Protein AF-A0A2I1H7L1-F1 (afdb_monomer)

Sequence (85 aa):
PSARVRWVKIGSNIDPSIMEGNWDKDDIDNLEVEICSFPMIGRDLEEVTKRKIYTHAQVFTKRKKYPSQKIKEKLEPESGDDVSD

Foldseek 3Di:
DDKDWDFDDWFAQDDPVAEDEDDDPVCRRQKTFHDFPATWIWPPCVDPVPTDTPHGTYTDIDGDDDPPDPPPDPDDDDDDDDDDD

Mean predicted aligned error: 10.97 Å

Structure (mmCIF, N/CA/C/O backbone):
data_AF-A0A2I1H7L1-F1
#
_entry.id   AF-A0A2I1H7L1-F1
#
loop_
_atom_site.group_PDB
_atom_site.id
_atom_site.type_symbol
_atom_site.label_atom_id
_atom_site.label_alt_id
_atom_site.label_comp_id
_atom_site.label_asym_id
_atom_site.label_entity_id
_atom_site.label_seq_id
_atom_site.pdbx_PDB_ins_code
_atom_site.Cartn_x
_atom_site.Cartn_y
_atom_site.Cartn_z
_atom_site.occupancy
_atom_site.B_iso_or_equiv
_atom_site.auth_seq_id
_atom_site.auth_comp_id
_atom_site.auth_asym_id
_atom_site.auth_atom_id
_atom_site.pdbx_PDB_model_num
ATOM 1 N N . PRO A 1 1 ? 8.358 -8.452 -19.614 1.00 61.28 1 PRO A N 1
ATOM 2 C CA . PRO A 1 1 ? 8.425 -8.217 -18.150 1.00 61.28 1 PRO A CA 1
ATOM 3 C C . PRO A 1 1 ? 7.272 -8.929 -17.434 1.00 61.28 1 PRO A C 1
ATOM 5 O O . PRO A 1 1 ? 6.118 -8.651 -17.739 1.00 61.28 1 PRO A O 1
ATOM 8 N N . SER A 1 2 ? 7.572 -9.856 -16.525 1.00 82.81 2 SER A N 1
ATOM 9 C CA . SER A 1 2 ? 6.534 -10.589 -15.789 1.00 82.81 2 SER A CA 1
ATOM 10 C C . SER A 1 2 ? 6.161 -9.812 -14.529 1.00 82.81 2 SER A C 1
ATOM 12 O O . SER A 1 2 ? 6.968 -9.707 -13.605 1.00 82.81 2 SER A O 1
ATOM 14 N N . ALA A 1 3 ? 4.966 -9.223 -14.513 1.00 91.19 3 ALA A N 1
ATOM 15 C CA . ALA A 1 3 ? 4.422 -8.610 -13.308 1.00 91.19 3 ALA A CA 1
ATOM 16 C C . ALA A 1 3 ? 4.172 -9.682 -12.234 1.00 91.19 3 ALA A C 1
ATOM 18 O O . ALA A 1 3 ? 3.893 -10.843 -12.537 1.00 91.19 3 ALA A O 1
ATOM 19 N N . ARG A 1 4 ? 4.282 -9.278 -10.972 1.00 94.81 4 ARG A N 1
ATOM 20 C CA . ARG A 1 4 ? 3.968 -10.066 -9.784 1.00 94.81 4 ARG A CA 1
ATOM 21 C C . ARG A 1 4 ? 2.820 -9.411 -9.038 1.00 94.81 4 ARG A C 1
ATOM 23 O O . ARG A 1 4 ? 2.645 -8.194 -9.088 1.00 94.81 4 ARG A O 1
ATOM 30 N N . VAL A 1 5 ? 2.082 -10.246 -8.324 1.00 95.56 5 VAL A N 1
ATOM 31 C CA . VAL A 1 5 ? 0.947 -9.854 -7.497 1.00 95.56 5 VAL A CA 1
ATOM 32 C C . VAL A 1 5 ? 1.264 -10.239 -6.059 1.00 95.56 5 VAL A C 1
ATOM 34 O O . VAL A 1 5 ? 1.756 -11.343 -5.815 1.00 95.56 5 VAL A O 1
ATOM 37 N N . ARG A 1 6 ? 0.985 -9.347 -5.107 1.00 95.75 6 ARG A N 1
ATOM 38 C CA . ARG A 1 6 ? 1.077 -9.655 -3.678 1.00 95.75 6 ARG A CA 1
ATOM 39 C C . ARG A 1 6 ? -0.139 -9.121 -2.934 1.00 95.75 6 ARG A C 1
ATOM 41 O O . ARG A 1 6 ? -0.438 -7.931 -2.966 1.00 95.75 6 ARG A O 1
ATOM 48 N N . TRP A 1 7 ? -0.784 -10.018 -2.203 1.00 97.69 7 TRP A N 1
ATOM 49 C CA . TRP A 1 7 ? -1.845 -9.683 -1.264 1.00 97.69 7 TRP A CA 1
ATOM 50 C 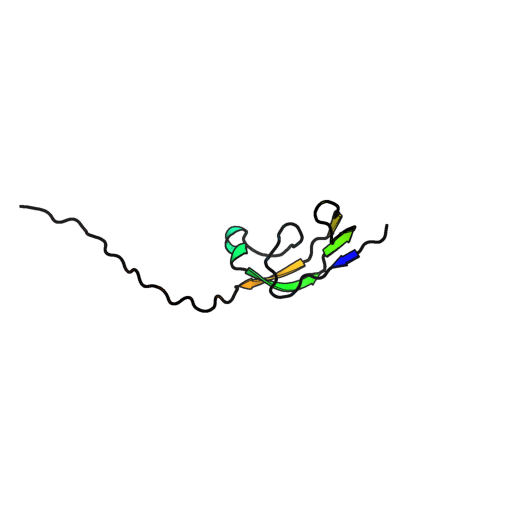C . TRP A 1 7 ? -1.258 -9.225 0.067 1.00 97.69 7 TRP A C 1
ATOM 52 O O . TRP A 1 7 ? -0.272 -9.789 0.551 1.00 97.69 7 TRP A O 1
ATOM 62 N N . VAL A 1 8 ? -1.875 -8.212 0.665 1.00 97.31 8 VAL A N 1
ATOM 63 C CA . VAL A 1 8 ? -1.537 -7.764 2.017 1.00 97.31 8 VAL A CA 1
ATOM 64 C C . VAL A 1 8 ? -2.262 -8.654 3.023 1.00 97.31 8 VAL A C 1
ATOM 66 O O . VAL A 1 8 ? -3.439 -8.968 2.851 1.00 97.31 8 VAL A O 1
ATOM 69 N N . LYS A 1 9 ? -1.561 -9.090 4.072 1.00 97.62 9 LYS A N 1
ATOM 70 C CA . LYS A 1 9 ? -2.144 -9.958 5.102 1.00 97.62 9 LYS A CA 1
ATOM 71 C C . LYS A 1 9 ? -3.083 -9.165 6.013 1.00 97.62 9 LYS A C 1
ATOM 73 O O . LYS A 1 9 ? -2.767 -8.038 6.390 1.00 97.62 9 LYS A O 1
ATOM 78 N N . ILE A 1 10 ? -4.179 -9.792 6.433 1.00 96.62 10 ILE A N 1
ATOM 79 C CA . ILE A 1 10 ? -5.051 -9.282 7.501 1.00 96.62 10 ILE A CA 1
ATOM 80 C C . ILE A 1 10 ? -4.222 -9.072 8.779 1.00 96.62 10 ILE A C 1
ATOM 82 O O . ILE A 1 10 ? -3.351 -9.885 9.091 1.00 96.62 10 ILE A O 1
ATOM 86 N N . GLY A 1 11 ? -4.476 -7.976 9.493 1.00 96.00 11 GLY A N 1
ATOM 87 C CA . GLY A 1 11 ? -3.746 -7.575 10.699 1.00 96.00 11 GLY A CA 1
ATOM 88 C C . GLY A 1 11 ? -2.398 -6.900 10.430 1.00 96.00 11 GLY A C 1
ATOM 89 O O . GLY A 1 11 ? -1.701 -6.538 11.372 1.00 96.00 11 GLY A O 1
ATOM 90 N N . SER A 1 12 ? -2.005 -6.714 9.165 1.00 96.69 12 SER A N 1
ATOM 91 C CA . SER A 1 12 ? -0.812 -5.919 8.844 1.00 96.69 12 SER A CA 1
ATOM 92 C C . SER A 1 12 ? -1.030 -4.455 9.223 1.00 96.69 12 SER A C 1
ATOM 94 O O . SER A 1 12 ? -2.136 -3.934 9.069 1.00 96.69 12 SER A O 1
ATOM 96 N N . ASN A 1 13 ? 0.038 -3.774 9.645 1.00 96.38 13 ASN A N 1
ATOM 97 C CA . ASN A 1 13 ? 0.032 -2.315 9.739 1.00 96.38 13 ASN A CA 1
ATOM 98 C C . ASN A 1 13 ? -0.216 -1.697 8.359 1.00 96.38 13 ASN A C 1
ATOM 100 O O . ASN A 1 13 ? 0.171 -2.269 7.335 1.00 96.38 13 ASN A O 1
ATOM 104 N N . ILE A 1 14 ? -0.834 -0.522 8.348 1.00 96.62 14 ILE A N 1
ATOM 105 C CA . ILE A 1 14 ? -1.048 0.234 7.118 1.00 96.62 14 ILE A CA 1
ATOM 106 C C . ILE A 1 14 ? 0.287 0.815 6.645 1.00 96.62 14 ILE A C 1
ATOM 108 O O . ILE A 1 14 ? 0.985 1.484 7.402 1.00 96.62 14 ILE A O 1
ATOM 112 N N . ASP A 1 15 ? 0.635 0.559 5.383 1.00 95.12 15 ASP A N 1
ATOM 113 C CA . ASP A 1 15 ? 1.812 1.127 4.718 1.00 95.12 15 ASP A CA 1
ATOM 114 C C . ASP A 1 15 ? 1.355 1.950 3.501 1.00 95.12 15 ASP A C 1
ATOM 116 O O . ASP A 1 15 ? 1.111 1.381 2.430 1.00 95.12 15 ASP A O 1
ATOM 120 N N . PRO A 1 16 ? 1.254 3.288 3.622 1.00 94.81 16 PRO A N 1
ATOM 121 C CA . PRO A 1 16 ? 0.854 4.169 2.522 1.00 94.81 16 PRO A CA 1
ATOM 122 C C . PRO A 1 16 ? 1.755 4.094 1.288 1.00 94.81 16 PRO A C 1
ATOM 124 O O . PRO A 1 16 ? 1.362 4.550 0.217 1.00 94.81 16 PRO A O 1
ATOM 127 N N . SER A 1 17 ? 2.971 3.546 1.409 1.00 93.38 17 SER A N 1
ATOM 128 C CA . SER A 1 17 ? 3.877 3.404 0.267 1.00 93.38 17 SER A CA 1
ATOM 129 C C . SER A 1 17 ? 3.458 2.291 -0.696 1.00 93.38 17 SER A C 1
ATOM 131 O O . SER A 1 17 ? 3.960 2.250 -1.819 1.00 93.38 17 SER A O 1
ATOM 133 N N . ILE A 1 18 ? 2.576 1.378 -0.264 1.00 95.44 18 ILE A N 1
ATOM 134 C CA . ILE A 1 18 ? 2.125 0.222 -1.057 1.00 95.44 18 ILE A CA 1
ATOM 135 C C . ILE A 1 18 ? 0.616 -0.043 -0.974 1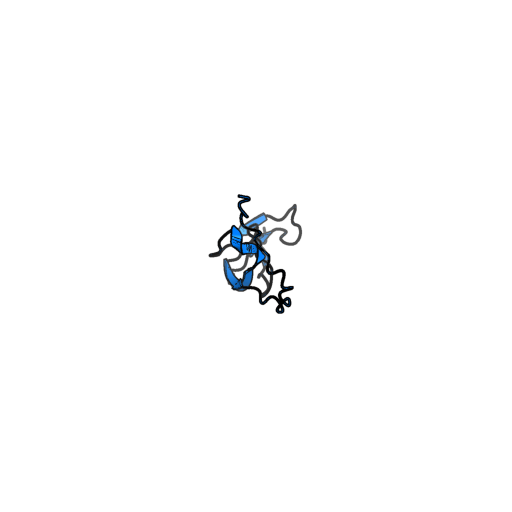.00 95.44 18 ILE A C 1
ATOM 137 O O . ILE A 1 18 ? 0.135 -0.961 -1.646 1.00 95.44 18 ILE A O 1
ATOM 141 N N . MET A 1 19 ? -0.116 0.695 -0.137 1.00 97.00 19 MET A N 1
ATOM 142 C CA . MET A 1 19 ? -1.545 0.514 0.122 1.00 97.00 19 MET A CA 1
ATOM 143 C C . MET A 1 19 ? -2.325 1.806 -0.137 1.00 97.00 19 MET A C 1
ATOM 145 O O . MET A 1 19 ? -1.814 2.906 0.058 1.00 97.00 19 MET A O 1
ATOM 149 N N . GLU A 1 20 ? -3.586 1.648 -0.520 1.00 96.75 20 GLU A N 1
ATOM 150 C CA . GLU A 1 20 ? -4.593 2.698 -0.663 1.00 96.75 20 GLU A CA 1
ATOM 151 C C . GLU A 1 20 ? -5.885 2.287 0.055 1.00 96.75 20 GLU A C 1
ATOM 153 O O . GLU A 1 20 ? -6.217 1.103 0.150 1.00 96.75 20 GLU A O 1
ATOM 158 N N . GLY A 1 21 ? -6.608 3.275 0.573 1.00 93.81 21 GLY A N 1
ATOM 159 C CA . GLY A 1 21 ? -7.888 3.099 1.247 1.00 93.81 21 GLY A CA 1
ATOM 160 C C . GLY A 1 21 ? -8.298 4.360 2.001 1.00 93.81 21 GLY A C 1
ATOM 161 O O . GLY A 1 21 ? -7.680 5.414 1.857 1.00 93.81 21 GLY A O 1
ATOM 162 N N . ASN A 1 22 ? -9.374 4.254 2.779 1.00 89.69 22 ASN A N 1
ATOM 163 C CA . ASN A 1 22 ? -9.977 5.388 3.474 1.00 89.69 22 ASN A CA 1
ATOM 164 C C . ASN A 1 22 ? -9.508 5.434 4.937 1.00 89.69 22 ASN A C 1
ATOM 166 O O . ASN A 1 22 ? -10.161 4.872 5.815 1.00 89.69 22 ASN A O 1
ATOM 170 N N . TRP A 1 23 ? -8.352 6.048 5.192 1.00 92.56 23 TRP A N 1
ATOM 171 C CA . TRP A 1 23 ? -7.858 6.326 6.543 1.00 92.56 23 TRP A CA 1
ATOM 172 C C . TRP A 1 23 ? -7.289 7.737 6.641 1.00 92.56 23 TRP A C 1
ATOM 174 O O . TRP A 1 23 ? -6.653 8.235 5.710 1.00 92.56 23 TRP A O 1
ATOM 184 N N . ASP A 1 24 ? -7.468 8.347 7.807 1.00 88.31 24 ASP A N 1
ATOM 185 C CA . ASP A 1 24 ? -6.808 9.599 8.145 1.00 88.31 24 ASP A CA 1
ATOM 186 C C . ASP A 1 24 ? -5.335 9.333 8.467 1.00 88.31 24 ASP A C 1
ATOM 188 O O . ASP A 1 24 ? -4.990 8.363 9.147 1.00 88.31 24 ASP A O 1
ATOM 192 N N . LYS A 1 25 ? -4.441 10.197 7.973 1.00 84.38 25 LYS A N 1
ATOM 193 C CA . LYS A 1 25 ? -2.988 10.038 8.167 1.00 84.38 25 LYS A CA 1
ATOM 194 C C . LYS A 1 25 ? -2.590 10.075 9.644 1.00 84.38 25 LYS A C 1
ATOM 196 O O . LYS A 1 25 ? -1.622 9.419 10.010 1.00 84.38 25 LYS A O 1
ATOM 201 N N . ASP A 1 26 ? -3.358 10.788 10.464 1.00 88.06 26 ASP A N 1
ATOM 202 C CA . ASP A 1 26 ? -3.096 10.964 11.893 1.00 88.06 26 ASP A CA 1
ATOM 203 C C . ASP A 1 26 ? -3.546 9.757 12.745 1.00 88.06 26 ASP A C 1
ATOM 205 O O . ASP A 1 26 ? -3.058 9.587 13.858 1.00 88.06 26 ASP A O 1
ATOM 209 N N . ASP A 1 27 ? -4.437 8.889 12.236 1.00 89.38 27 ASP A N 1
ATOM 210 C CA . ASP A 1 27 ? -4.933 7.688 12.949 1.00 89.38 27 ASP A CA 1
ATOM 211 C C . ASP A 1 27 ? -4.268 6.389 12.449 1.00 89.38 27 ASP A C 1
ATOM 213 O O . ASP A 1 27 ? -4.617 5.287 12.876 1.00 89.38 27 ASP A O 1
ATOM 217 N N . ILE A 1 28 ? -3.302 6.489 11.529 1.00 92.81 28 ILE A N 1
ATOM 218 C CA . ILE A 1 28 ? -2.764 5.334 10.799 1.00 92.81 28 ILE A CA 1
ATOM 219 C C . ILE A 1 28 ? -2.111 4.286 11.713 1.00 92.81 28 ILE A C 1
ATOM 221 O O . ILE A 1 28 ? -2.246 3.082 11.480 1.00 92.81 28 ILE A O 1
ATOM 225 N N . ASP A 1 29 ? -1.468 4.729 12.795 1.00 92.50 29 ASP A N 1
ATOM 226 C CA . ASP A 1 29 ? -0.785 3.859 13.757 1.00 92.50 29 ASP A CA 1
ATOM 227 C C . ASP A 1 29 ? -1.762 3.005 14.576 1.00 92.50 29 ASP A C 1
ATOM 229 O O . ASP A 1 29 ? -1.398 1.920 15.047 1.00 92.50 29 ASP A O 1
ATOM 233 N N . ASN A 1 30 ? -3.018 3.440 14.689 1.00 93.81 30 ASN A N 1
ATOM 234 C CA . ASN A 1 30 ? -4.075 2.741 15.419 1.00 93.81 30 ASN A CA 1
ATOM 235 C C . ASN A 1 30 ? -4.875 1.786 14.517 1.00 93.81 30 ASN A C 1
ATOM 237 O O . ASN A 1 30 ? -5.771 1.086 15.001 1.00 93.81 30 ASN A O 1
ATOM 241 N N . LEU A 1 31 ? -4.559 1.730 13.218 1.00 95.12 31 LEU A N 1
ATOM 242 C CA . LEU A 1 31 ? -5.266 0.935 12.219 1.00 95.12 31 LEU A CA 1
ATOM 243 C C . LEU A 1 31 ? -4.460 -0.289 11.774 1.00 95.12 31 LEU A C 1
ATOM 245 O O . LEU A 1 31 ? -3.231 -0.283 11.698 1.00 95.12 31 LEU A O 1
ATOM 249 N N . GLU A 1 32 ? -5.179 -1.355 11.445 1.00 96.50 32 GLU A N 1
ATOM 250 C CA . GLU A 1 32 ? -4.643 -2.542 10.784 1.00 96.50 32 GLU A CA 1
ATOM 251 C C . GLU A 1 32 ? -5.543 -2.958 9.619 1.00 96.50 32 GLU A C 1
ATOM 253 O O . GLU A 1 32 ? -6.726 -2.607 9.561 1.00 96.50 32 GLU A O 1
ATOM 258 N N . VAL A 1 33 ? -4.983 -3.724 8.685 1.00 96.94 33 VAL A N 1
ATOM 259 C CA . VAL A 1 33 ? -5.728 -4.256 7.541 1.00 96.94 33 VAL A CA 1
ATOM 260 C C . VAL A 1 33 ? -6.807 -5.217 8.030 1.00 96.94 33 VAL A C 1
ATOM 262 O O . VAL A 1 33 ? -6.514 -6.251 8.632 1.00 96.94 33 VAL A O 1
ATOM 265 N N . GLU A 1 34 ? -8.061 -4.904 7.730 1.00 96.88 34 GLU A N 1
ATOM 266 C CA . GLU A 1 34 ? -9.185 -5.818 7.906 1.00 96.88 34 GLU A CA 1
ATOM 267 C C . GLU A 1 34 ? -9.313 -6.742 6.696 1.00 96.88 34 GLU A C 1
ATOM 269 O O . GLU A 1 34 ? -9.346 -7.962 6.848 1.00 96.88 34 GLU A O 1
ATOM 274 N N . ILE A 1 35 ? -9.331 -6.161 5.493 1.00 97.38 35 ILE A N 1
ATOM 275 C CA . ILE A 1 35 ? -9.478 -6.871 4.218 1.00 97.38 35 ILE A CA 1
ATOM 276 C C . ILE A 1 35 ? -8.580 -6.207 3.172 1.00 97.38 35 ILE A C 1
ATOM 278 O O . ILE A 1 35 ? -8.546 -4.986 3.059 1.00 97.38 35 ILE A O 1
ATOM 282 N N . CYS A 1 36 ? -7.897 -7.013 2.358 1.00 98.12 36 CYS A N 1
ATOM 283 C CA . CYS A 1 36 ? -7.256 -6.569 1.122 1.00 98.12 36 CYS A CA 1
ATOM 284 C C . CYS A 1 36 ? -8.175 -6.940 -0.049 1.00 98.12 36 CYS A C 1
ATOM 286 O O . CYS A 1 36 ? -8.313 -8.120 -0.365 1.00 98.12 36 CYS A O 1
ATOM 288 N N . SER A 1 37 ? -8.853 -5.954 -0.639 1.00 97.62 37 SER A N 1
ATOM 289 C CA . SER A 1 37 ? -9.843 -6.165 -1.708 1.00 97.62 37 SER A CA 1
ATOM 290 C C . SER A 1 37 ? -9.207 -6.213 -3.095 1.00 97.62 37 SER A C 1
ATOM 292 O O . SER A 1 37 ? -9.733 -6.869 -3.993 1.00 97.62 37 SER A O 1
ATOM 294 N N . PHE A 1 38 ? -8.050 -5.569 -3.260 1.00 98.06 38 PHE A N 1
ATOM 295 C CA . PHE A 1 38 ? -7.253 -5.612 -4.479 1.00 98.06 38 PHE A CA 1
ATOM 296 C C . PHE A 1 38 ? -5.764 -5.725 -4.126 1.00 98.06 38 PHE A C 1
ATOM 298 O O . P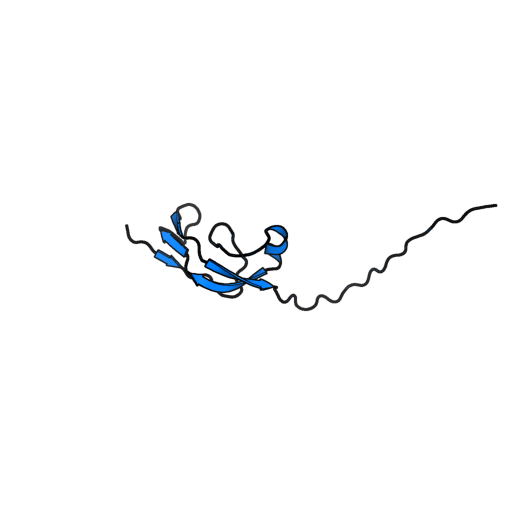HE A 1 38 ? -5.301 -5.007 -3.237 1.00 98.06 38 PHE A O 1
ATOM 305 N N . PRO A 1 39 ? -4.990 -6.601 -4.786 1.00 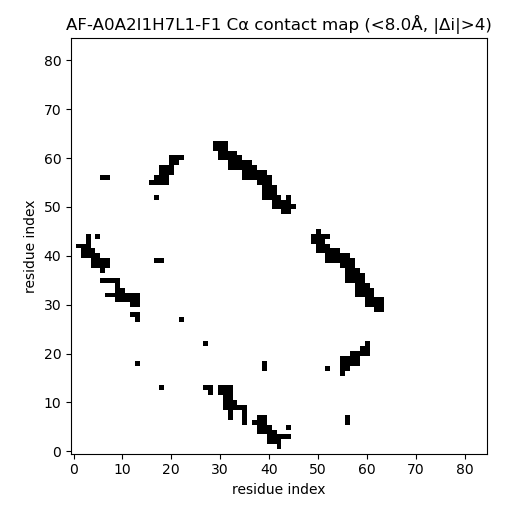97.38 39 PRO A N 1
ATOM 306 C CA . PRO A 1 39 ? -3.593 -6.822 -4.433 1.00 97.38 39 PRO A CA 1
ATOM 307 C C . PRO A 1 39 ? -2.676 -5.718 -4.970 1.00 97.38 39 PRO A C 1
ATOM 309 O O . PRO A 1 39 ? -3.006 -5.037 -5.938 1.00 97.38 39 PRO A O 1
ATOM 312 N N . MET A 1 40 ? -1.464 -5.606 -4.419 1.00 96.75 40 MET A N 1
ATOM 313 C CA . MET A 1 40 ? -0.429 -4.792 -5.062 1.00 96.75 40 MET A CA 1
ATOM 314 C C . MET A 1 40 ? 0.094 -5.521 -6.305 1.00 96.75 40 MET A C 1
ATOM 316 O O . MET A 1 40 ? 0.298 -6.742 -6.285 1.00 96.75 40 MET A O 1
ATOM 320 N N . ILE A 1 41 ? 0.372 -4.767 -7.364 1.00 96.81 41 ILE A N 1
ATOM 321 C CA . ILE A 1 41 ? 0.908 -5.289 -8.624 1.00 96.81 41 ILE A CA 1
ATOM 322 C C . ILE A 1 41 ? 2.204 -4.551 -8.946 1.00 96.81 41 ILE A C 1
ATOM 324 O O . ILE A 1 41 ? 2.262 -3.323 -8.881 1.00 96.81 41 ILE A O 1
ATOM 328 N N . GLY A 1 42 ? 3.260 -5.282 -9.299 1.00 95.56 42 GLY A N 1
ATOM 329 C CA . GLY A 1 42 ? 4.561 -4.682 -9.600 1.00 95.56 42 GLY A CA 1
ATOM 330 C C . GLY A 1 42 ? 5.622 -5.685 -10.035 1.00 95.56 42 GLY A C 1
ATOM 331 O O . GLY A 1 42 ? 5.317 -6.811 -10.415 1.00 95.56 42 GLY A O 1
ATOM 332 N N . ARG A 1 43 ? 6.891 -5.290 -9.967 1.00 94.56 43 ARG A N 1
ATOM 333 C CA . ARG A 1 43 ? 8.058 -6.173 -10.151 1.00 94.56 43 ARG 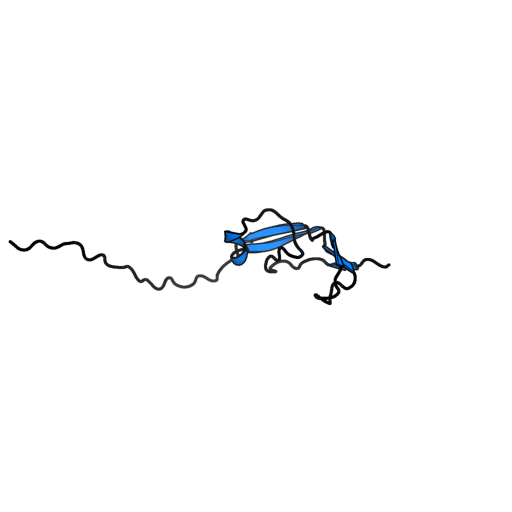A CA 1
ATOM 334 C C . ARG A 1 43 ? 9.018 -6.029 -8.982 1.00 94.56 43 ARG A C 1
ATOM 336 O O . ARG A 1 43 ? 8.976 -5.013 -8.290 1.00 94.56 43 ARG A O 1
ATOM 343 N N . ASP A 1 44 ? 9.857 -7.046 -8.785 1.00 92.62 44 ASP A N 1
ATOM 344 C CA . ASP A 1 44 ? 10.892 -7.069 -7.740 1.00 92.62 44 ASP A CA 1
ATOM 345 C C . ASP A 1 44 ? 10.322 -6.731 -6.356 1.00 92.62 44 ASP A C 1
ATOM 347 O O . ASP A 1 44 ? 10.955 -6.080 -5.536 1.00 92.62 44 ASP A O 1
ATOM 351 N N . LEU A 1 45 ? 9.074 -7.156 -6.119 1.00 90.56 45 LEU A N 1
ATOM 352 C CA . LEU A 1 45 ? 8.254 -6.688 -5.007 1.00 90.56 45 LEU A CA 1
ATOM 353 C C . LEU A 1 45 ? 8.887 -6.967 -3.631 1.00 90.56 45 LEU A C 1
ATOM 355 O O . LEU A 1 45 ? 8.499 -6.328 -2.652 1.00 90.56 45 LEU A O 1
ATOM 359 N N . GLU A 1 46 ? 9.772 -7.964 -3.521 1.00 87.06 46 GLU A N 1
ATOM 360 C CA . GLU A 1 46 ? 10.458 -8.364 -2.277 1.00 87.06 46 GLU A CA 1
ATOM 361 C C . GLU A 1 46 ? 11.637 -7.443 -1.924 1.00 87.06 46 GLU A C 1
ATOM 363 O O . GLU A 1 46 ? 12.045 -7.381 -0.769 1.00 87.06 46 GLU A O 1
ATOM 368 N N . GLU A 1 47 ? 12.180 -6.702 -2.893 1.00 89.06 47 GLU A N 1
ATOM 369 C CA . GLU A 1 47 ? 13.357 -5.858 -2.698 1.00 89.06 47 GLU A CA 1
ATOM 370 C C . GLU A 1 47 ? 12.958 -4.380 -2.721 1.00 89.06 47 GLU A C 1
ATOM 372 O O . GLU A 1 47 ? 12.757 -3.791 -3.779 1.00 89.06 47 GLU A O 1
ATOM 377 N N . VAL A 1 48 ? 12.846 -3.757 -1.544 1.00 87.19 48 VAL A N 1
ATOM 378 C CA . VAL A 1 48 ? 12.295 -2.396 -1.378 1.00 87.19 48 VAL A CA 1
ATOM 379 C C . VAL A 1 48 ? 12.996 -1.338 -2.242 1.00 87.19 48 VAL A C 1
ATOM 381 O O . VAL A 1 48 ? 12.340 -0.422 -2.727 1.00 87.19 48 VAL A O 1
ATOM 384 N N . THR A 1 49 ? 14.300 -1.471 -2.484 1.00 89.25 49 THR A N 1
ATOM 385 C CA . THR A 1 49 ? 15.087 -0.520 -3.289 1.00 89.25 49 THR A CA 1
ATOM 386 C C . THR A 1 49 ? 14.924 -0.707 -4.798 1.00 89.25 49 THR A C 1
ATOM 388 O O . THR A 1 49 ? 15.147 0.236 -5.554 1.00 89.25 49 THR A O 1
ATOM 391 N N . LYS A 1 50 ? 14.541 -1.907 -5.252 1.00 89.69 50 LYS A N 1
ATOM 392 C CA . LYS A 1 50 ? 14.385 -2.237 -6.681 1.00 89.69 50 LYS A CA 1
ATOM 393 C C . LYS A 1 50 ? 12.932 -2.383 -7.110 1.00 89.69 50 LYS A C 1
ATOM 395 O O . LYS A 1 50 ? 12.647 -2.336 -8.312 1.00 89.69 50 LYS A O 1
ATOM 400 N N . ARG A 1 51 ? 12.015 -2.554 -6.151 1.00 92.38 51 ARG A N 1
ATOM 401 C CA . ARG A 1 51 ? 10.597 -2.760 -6.428 1.00 92.38 51 ARG A CA 1
ATOM 402 C C . ARG A 1 51 ? 10.068 -1.611 -7.268 1.00 92.38 51 ARG A C 1
ATOM 404 O O . ARG A 1 51 ? 10.295 -0.438 -6.981 1.00 92.38 51 ARG A O 1
ATOM 411 N N . LYS A 1 52 ? 9.302 -1.959 -8.293 1.00 94.31 52 LYS A N 1
ATOM 412 C CA . LYS A 1 52 ? 8.491 -0.989 -9.024 1.00 94.31 52 LYS A CA 1
ATOM 413 C C . LYS A 1 52 ? 7.042 -1.382 -8.851 1.00 94.31 52 LYS A C 1
ATOM 415 O O . LYS A 1 52 ? 6.643 -2.458 -9.295 1.00 94.31 52 LYS A O 1
ATOM 420 N N . ILE A 1 53 ? 6.295 -0.510 -8.191 1.00 95.50 53 ILE A N 1
ATOM 421 C CA . ILE A 1 53 ? 4.869 -0.681 -7.952 1.00 95.50 53 ILE A CA 1
ATOM 422 C C . ILE A 1 53 ? 4.131 -0.069 -9.142 1.00 95.50 53 ILE A C 1
ATOM 424 O O . ILE A 1 53 ? 4.425 1.051 -9.556 1.00 95.50 53 ILE A O 1
ATOM 428 N N . TYR A 1 54 ? 3.235 -0.846 -9.737 1.00 95.88 54 TYR A N 1
ATOM 429 C CA . TYR A 1 54 ? 2.340 -0.406 -10.807 1.00 95.88 54 TYR A CA 1
ATOM 430 C C . TYR A 1 54 ? 0.960 -0.056 -10.254 1.00 95.88 54 TYR A C 1
ATOM 432 O O . TYR A 1 54 ? 0.307 0.848 -10.764 1.00 95.88 54 TYR A O 1
ATOM 440 N N . THR A 1 55 ? 0.526 -0.765 -9.210 1.00 96.88 55 THR A N 1
ATOM 441 C CA . THR A 1 55 ? -0.754 -0.538 -8.534 1.00 96.88 55 THR A CA 1
ATOM 442 C C . THR A 1 55 ? -0.606 -0.861 -7.053 1.00 96.88 55 THR A C 1
ATOM 444 O O . THR A 1 55 ? -0.036 -1.901 -6.705 1.00 96.88 55 THR A O 1
ATOM 447 N N . HIS A 1 56 ? -1.091 0.031 -6.191 1.00 98.06 56 HIS A N 1
ATOM 448 C CA . HIS A 1 56 ? -1.145 -0.185 -4.747 1.00 98.06 56 HIS A CA 1
ATOM 449 C C . HIS A 1 56 ? -2.228 -1.211 -4.394 1.00 98.06 56 HIS A C 1
ATOM 451 O O . HIS A 1 56 ? -3.192 -1.403 -5.137 1.00 98.06 56 HIS A O 1
ATOM 457 N N . ALA A 1 57 ? -2.073 -1.875 -3.251 1.00 98.19 57 ALA A N 1
ATOM 458 C CA . ALA A 1 57 ? -3.126 -2.726 -2.715 1.00 98.19 57 ALA A CA 1
ATOM 459 C C . ALA A 1 57 ? -4.290 -1.866 -2.204 1.00 98.19 57 ALA A C 1
ATOM 461 O O . ALA A 1 57 ? -4.059 -0.942 -1.432 1.00 98.19 57 ALA A O 1
ATOM 462 N N . GLN A 1 58 ? -5.526 -2.197 -2.569 1.00 98.44 58 GLN A N 1
ATOM 463 C CA . GLN A 1 58 ? -6.711 -1.571 -1.976 1.00 98.44 58 GLN A CA 1
ATOM 464 C C . GLN A 1 58 ? -7.063 -2.326 -0.695 1.00 98.44 58 GLN A C 1
ATOM 466 O O . GLN A 1 58 ? -7.238 -3.553 -0.724 1.00 98.44 58 GLN A O 1
ATOM 471 N N . VAL A 1 59 ? -7.134 -1.617 0.431 1.00 98.06 59 VAL A N 1
ATOM 472 C CA . VAL A 1 59 ? -7.390 -2.222 1.741 1.00 98.06 59 VAL A CA 1
ATOM 473 C C . VAL A 1 59 ? -8.481 -1.483 2.512 1.00 98.06 59 VAL A C 1
ATOM 475 O O . VAL A 1 59 ? -8.584 -0.258 2.482 1.00 98.06 59 VAL A O 1
ATOM 478 N N . PHE A 1 60 ? -9.280 -2.256 3.239 1.00 96.56 60 PHE A N 1
ATOM 479 C CA . PHE A 1 60 ? -10.170 -1.771 4.286 1.00 96.56 60 PHE A CA 1
ATOM 480 C C . PHE A 1 60 ? -9.474 -1.918 5.632 1.00 96.56 60 PHE A C 1
ATOM 482 O O . PHE A 1 60 ? -8.744 -2.890 5.864 1.00 96.56 60 PHE A O 1
ATOM 489 N N . THR A 1 61 ? -9.690 -0.949 6.512 1.00 96.25 61 THR A N 1
ATOM 490 C CA . THR A 1 61 ? -9.003 -0.854 7.795 1.00 96.25 61 THR A CA 1
ATOM 491 C C . THR A 1 61 ? -9.977 -1.032 8.945 1.00 96.25 61 THR A C 1
ATOM 493 O O . THR A 1 61 ? -11.155 -0.692 8.860 1.00 96.25 61 THR A O 1
ATOM 496 N N . LYS A 1 62 ? -9.453 -1.539 10.054 1.00 94.81 62 LYS A N 1
ATOM 497 C CA . LYS A 1 62 ? -10.136 -1.571 11.346 1.00 94.81 62 LYS A CA 1
ATOM 498 C C . LYS A 1 62 ? -9.183 -1.074 12.421 1.00 94.81 62 LYS A C 1
ATOM 500 O O . LYS A 1 62 ? -7.963 -1.124 12.256 1.00 94.81 62 LYS A O 1
ATOM 505 N N . ARG A 1 63 ? -9.733 -0.645 13.554 1.00 94.38 63 ARG A N 1
ATOM 506 C CA . ARG A 1 63 ? -8.921 -0.271 14.714 1.00 94.38 63 ARG A CA 1
ATOM 507 C C . ARG A 1 63 ? -8.284 -1.495 15.357 1.00 94.38 63 ARG A C 1
ATOM 509 O O . ARG A 1 63 ? -8.941 -2.521 15.561 1.00 94.38 63 ARG A O 1
ATOM 516 N N . LYS A 1 64 ? -7.011 -1.361 15.719 1.00 93.25 64 LYS A N 1
ATOM 517 C CA . LYS A 1 64 ? -6.290 -2.339 16.530 1.00 93.25 64 LYS A CA 1
ATOM 518 C C . LYS A 1 64 ? -7.005 -2.494 17.864 1.00 93.25 64 LYS A C 1
ATOM 520 O O . LYS A 1 64 ? -7.343 -1.519 18.535 1.00 93.25 64 LYS A O 1
ATOM 525 N N . LYS A 1 65 ? -7.210 -3.740 18.281 1.00 86.19 65 LYS A N 1
ATOM 526 C CA . LYS A 1 65 ? -7.603 -4.023 19.659 1.00 86.19 65 LYS A CA 1
ATOM 527 C C . LYS A 1 65 ? -6.337 -3.938 20.497 1.00 86.19 65 LYS A C 1
ATOM 529 O O . LYS A 1 65 ? -5.588 -4.908 20.568 1.00 86.19 65 LYS A O 1
ATOM 534 N N . TYR A 1 66 ? -6.073 -2.788 21.108 1.00 67.81 66 TYR A N 1
ATOM 535 C CA . TYR A 1 66 ? -5.090 -2.759 22.184 1.00 67.81 66 TYR A CA 1
ATOM 536 C C . TYR A 1 66 ? -5.561 -3.759 23.247 1.00 67.81 66 TYR A C 1
ATOM 538 O O . TYR A 1 66 ? -6.724 -3.680 23.658 1.00 67.81 66 TYR A O 1
ATOM 546 N N . PRO A 1 67 ? -4.729 -4.717 23.696 1.00 54.00 67 PRO A N 1
ATOM 547 C CA . PRO A 1 67 ? -5.032 -5.390 24.946 1.00 54.00 67 PRO A CA 1
ATOM 548 C C . PRO A 1 67 ? -5.108 -4.277 25.985 1.00 54.00 67 PRO A C 1
ATOM 550 O O . PRO A 1 67 ? -4.155 -3.509 26.100 1.00 54.00 67 PRO A O 1
ATOM 553 N N . SER A 1 68 ? -6.259 -4.134 26.642 1.00 45.94 68 SER A N 1
ATOM 554 C CA . SER A 1 68 ? -6.569 -3.067 27.589 1.00 45.94 68 SER A CA 1
ATOM 555 C C . SER A 1 68 ? -5.355 -2.783 28.472 1.00 45.94 68 SER A C 1
ATOM 557 O O . SER A 1 68 ? -5.080 -3.523 29.418 1.00 45.94 68 SER A O 1
ATOM 559 N N . GLN A 1 69 ? -4.583 -1.743 28.152 1.00 51.44 69 GLN A N 1
ATOM 560 C CA . GLN A 1 69 ? -3.576 -1.271 29.080 1.00 51.44 69 GLN A CA 1
ATOM 561 C C . GLN A 1 69 ? -4.381 -0.724 30.248 1.00 51.44 69 GLN A C 1
ATOM 563 O O . GLN A 1 69 ? -5.192 0.184 30.072 1.00 51.44 69 GLN A O 1
ATOM 568 N N . LYS A 1 70 ? -4.231 -1.346 31.424 1.00 37.94 70 LYS A N 1
ATOM 569 C CA . LYS A 1 70 ? -4.732 -0.785 32.676 1.00 37.94 70 LYS A CA 1
ATOM 570 C C . LYS A 1 70 ? -4.339 0.686 32.676 1.00 37.94 70 LYS A C 1
ATOM 572 O O . LYS A 1 70 ? -3.147 0.988 32.634 1.00 37.94 70 LYS A O 1
ATOM 577 N N . ILE A 1 71 ? -5.336 1.562 32.675 1.00 45.06 71 ILE A N 1
ATOM 578 C CA . ILE A 1 71 ? -5.159 2.989 32.893 1.00 45.06 71 ILE A CA 1
ATOM 579 C C . ILE A 1 71 ? -4.356 3.085 34.193 1.00 45.06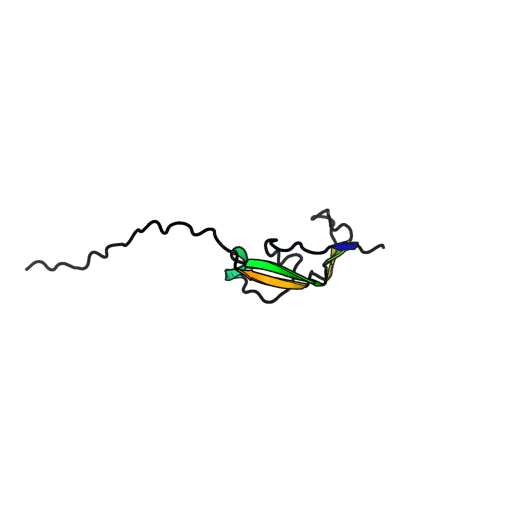 71 ILE A C 1
ATOM 581 O O . ILE A 1 71 ? -4.867 2.755 35.262 1.00 45.06 71 ILE A O 1
ATOM 585 N N . LYS A 1 72 ? -3.066 3.433 34.111 1.00 41.34 72 LYS A N 1
ATOM 586 C CA . LYS A 1 72 ? -2.371 3.967 35.276 1.00 41.34 72 LYS A CA 1
ATOM 587 C C . LYS A 1 72 ? -2.948 5.354 35.450 1.00 41.34 72 LYS A C 1
ATOM 589 O O . LYS A 1 72 ? -2.545 6.302 34.789 1.00 41.34 72 LYS A O 1
ATOM 594 N N . GLU A 1 73 ? -3.972 5.381 36.281 1.00 49.88 73 GLU A N 1
ATOM 595 C CA . GLU A 1 73 ? -4.491 6.543 36.962 1.00 49.88 73 GLU A CA 1
ATOM 596 C C . GLU A 1 73 ? -3.321 7.446 37.371 1.00 49.88 73 GLU A C 1
ATOM 598 O O . GLU A 1 73 ? -2.517 7.118 38.242 1.00 49.88 73 GLU A O 1
ATOM 603 N N . LYS A 1 74 ? -3.188 8.575 36.687 1.00 42.56 74 LYS A N 1
ATOM 604 C CA . LYS A 1 74 ? -2.646 9.782 37.291 1.00 42.56 74 LY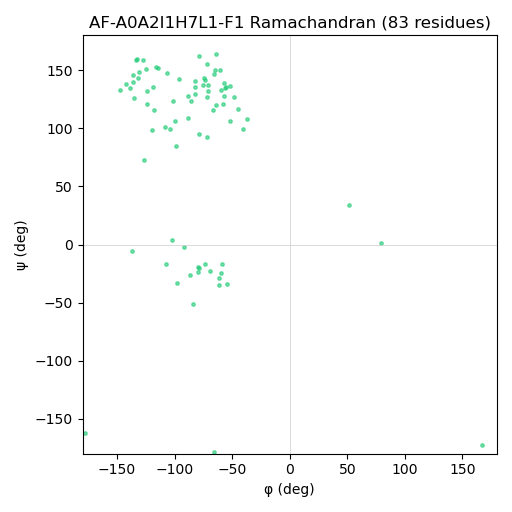S A CA 1
ATOM 605 C C . LYS A 1 74 ? -3.688 10.853 37.029 1.00 42.56 74 LYS A C 1
ATOM 607 O O . LYS A 1 74 ? -3.530 11.676 36.136 1.00 42.56 74 LYS A O 1
ATOM 612 N N . LEU A 1 75 ? -4.796 10.739 37.771 1.00 44.44 75 LEU A N 1
ATOM 613 C CA . LEU A 1 75 ? -5.591 11.910 38.108 1.00 44.44 75 LEU A CA 1
ATOM 614 C C . LEU A 1 75 ? -4.634 12.949 38.710 1.00 44.44 75 LEU A C 1
ATOM 616 O O . LEU A 1 75 ? -3.713 12.615 39.463 1.00 44.44 75 LEU A O 1
ATOM 620 N N . GLU A 1 76 ? -4.821 14.181 38.273 1.00 49.34 76 GLU A N 1
ATOM 621 C CA . GLU A 1 76 ? -4.054 15.369 38.627 1.00 49.34 76 GLU A CA 1
ATOM 622 C C . GLU A 1 76 ? -4.235 15.724 40.118 1.00 49.34 76 GLU A C 1
ATOM 624 O O . GLU A 1 76 ? -4.963 15.050 40.851 1.00 49.34 76 GLU A O 1
ATOM 629 N N . PRO A 1 77 ? -3.612 16.811 40.586 1.00 44.91 77 PRO A N 1
ATOM 630 C CA . PRO A 1 77 ? -4.516 17.935 40.786 1.00 44.91 77 PRO A CA 1
ATOM 631 C C . PRO A 1 77 ? -3.960 19.266 40.290 1.00 44.91 77 PRO A C 1
ATOM 633 O O . PRO A 1 77 ? -2.792 19.603 40.496 1.00 44.91 77 PRO A O 1
ATOM 636 N N . GLU A 1 78 ? -4.869 20.029 39.690 1.00 51.72 78 GLU A N 1
ATOM 637 C CA . GLU A 1 78 ? -4.857 21.483 39.712 1.00 51.72 78 GLU A CA 1
ATOM 638 C C . GLU A 1 78 ? -4.657 21.966 41.157 1.00 51.72 78 GLU A C 1
ATOM 640 O O . GLU A 1 78 ? -5.399 21.577 42.060 1.00 51.72 78 GLU A O 1
ATOM 645 N N . SER A 1 79 ? -3.666 22.821 41.390 1.00 47.31 79 SER A N 1
ATOM 646 C CA . SER A 1 79 ? -3.663 23.692 42.563 1.00 47.31 79 SER A CA 1
ATOM 647 C C . SER A 1 79 ? -4.031 25.084 42.078 1.00 47.31 79 SER A C 1
ATOM 649 O O . SER A 1 79 ? -3.199 25.780 41.492 1.00 47.31 79 SER A O 1
ATOM 651 N N . GLY A 1 80 ? -5.307 25.415 42.270 1.00 49.91 80 GLY A N 1
ATOM 652 C CA . GLY A 1 80 ? -5.840 26.757 42.125 1.00 49.91 80 GLY A CA 1
ATOM 653 C C . GLY A 1 80 ? -5.243 27.725 43.143 1.00 49.91 80 GLY A C 1
ATOM 654 O O . GLY A 1 80 ? -4.621 27.333 44.133 1.00 49.91 80 GLY A O 1
ATOM 655 N N . ASP A 1 81 ? -5.439 28.994 42.824 1.00 49.12 81 ASP A N 1
ATOM 656 C CA . ASP A 1 81 ? -5.038 30.170 43.577 1.00 49.12 81 ASP A CA 1
ATOM 657 C C . ASP A 1 81 ? -5.581 30.158 45.016 1.00 49.12 81 ASP A C 1
ATOM 659 O O . ASP A 1 81 ? -6.767 29.907 45.231 1.00 49.12 81 ASP A O 1
ATOM 663 N N . ASP A 1 82 ? -4.734 30.506 4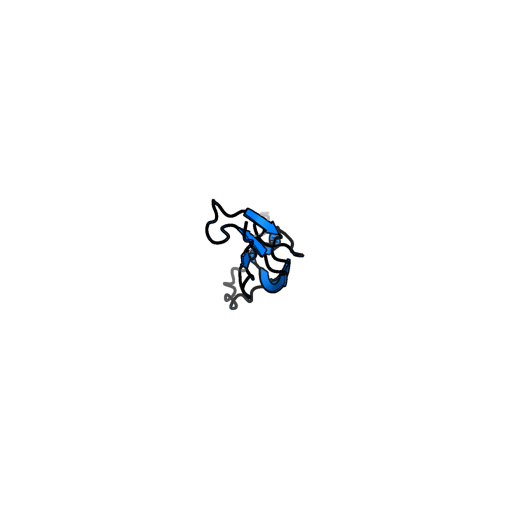5.989 1.00 58.12 82 ASP A N 1
ATOM 664 C CA . ASP A 1 82 ? -5.165 30.871 47.340 1.00 58.12 82 ASP A CA 1
ATOM 665 C C . ASP A 1 82 ? -4.626 32.270 47.675 1.00 58.12 82 ASP A C 1
ATOM 667 O O . ASP A 1 82 ? -3.430 32.560 47.574 1.00 58.12 82 ASP A O 1
ATOM 671 N N . VAL A 1 83 ? -5.574 33.155 47.971 1.00 55.81 83 VAL A N 1
ATOM 672 C CA . VAL A 1 83 ? -5.434 34.580 48.267 1.00 55.81 83 VAL A CA 1
ATOM 673 C C . VAL A 1 83 ? -5.041 34.732 49.735 1.00 55.81 83 VAL A C 1
ATOM 675 O O . VAL A 1 83 ? -5.729 34.208 50.603 1.00 55.81 83 VAL A O 1
ATOM 678 N N . SER A 1 84 ? -3.991 35.495 50.036 1.00 63.91 84 SER A N 1
ATOM 679 C CA . SER A 1 84 ? -3.677 35.902 51.411 1.00 63.91 84 SER A CA 1
ATOM 680 C C . SER A 1 84 ? -4.123 37.344 51.675 1.00 63.91 84 SER A C 1
ATOM 682 O O . SER A 1 84 ? -3.706 38.249 50.949 1.00 63.91 84 SER A O 1
ATOM 684 N N . ASP A 1 85 ? -4.966 37.482 52.704 1.00 56.84 85 ASP A N 1
ATOM 685 C CA . ASP A 1 85 ? -5.479 38.692 53.378 1.00 56.84 85 ASP A CA 1
ATOM 686 C C . ASP A 1 85 ? -4.362 39.605 53.928 1.00 56.84 85 ASP A C 1
ATOM 688 O O . ASP A 1 85 ? -3.377 39.063 54.491 1.00 56.84 85 ASP A O 1
#

Organism: NCBI:txid588596

Radius of gyration: 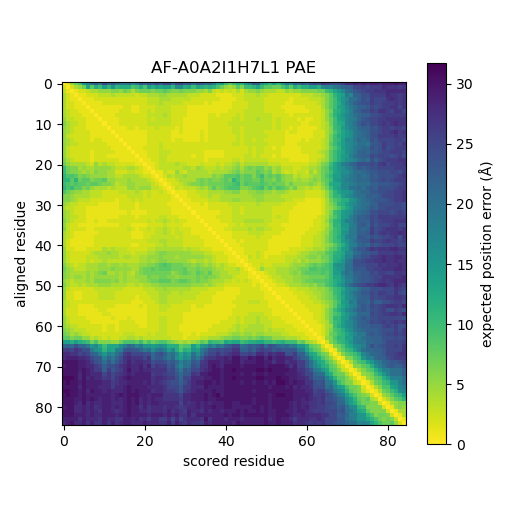21.9 Å; Cα contacts (8 Å, |Δi|>4): 133; chains: 1; bounding box: 25×49×72 Å

pLDDT: mean 83.46, std 19.29, range [37.94, 98.44]

Solvent-accessible surface area (backbone atoms only — not comparable to full-atom values): 5486 Å² total; per-residue (Å²): 136,82,74,44,77,48,76,64,60,68,67,34,70,72,49,78,92,49,39,44,67,95,72,59,84,90,53,42,90,52,30,21,29,61,43,59,84,38,52,23,32,25,35,58,76,87,41,83,91,70,38,45,77,77,39,55,15,36,38,44,72,40,72,59,80,71,76,80,69,76,79,77,80,73,78,78,79,87,80,76,92,81,87,84,134

Nearest PDB structures (foldseek):
  7pqh-assembly1_G  TM=2.954E-01  e=6.251E+00  Saccharomyces cerevisiae

Secondary structure (DSSP, 8-state):
---EEEPPPTTPBP-TTTEESS--GGGGGGEEEEEEEE-EEEESTT-TTT-EEEEPEEEEEEE----------------------